Protein AF-A0A378MYM3-F1 (afdb_monomer)

pLDDT: mean 84.26, std 14.97, range [29.44, 97.19]

Foldseek 3Di:
DDPVPDDPVRVVVVVPDDPVRVVCVVPDPDDPDDDDDPVVVVVVVVVVVVVVVVVLVLLLLLVVLPPDPVLCCLQPVDDPVRNVVSCVVSVNDPPPDDFDADDPVLLVLLVVLCVVCVVVDDACSYSVVSVSLSVSCVVSVHRSVNSVVSPDRPPDPPDDD

Secondary structure (DSSP, 8-state):
--TTS--HHHHHHHHT--HHHHHHHHT-SS-S------HHHHHHHHHHHHHHHHHHHHHHHHHHTT--HHHHHHHH---HHHHHHHHHHTT-----SPPPPPPHHHHHHHHHHHHHHGGG-S-TTSHHHHHHHHHHHHHTT--HHHHHHHS--TT------

Radius of gyration: 28.09 Å; Cα contacts (8 Å, |Δi|>4): 90; chains: 1; bounding box: 65×35×79 Å

InterPro domains:
  IPR021364 Protein of unknown function DUF2857 [PF11198] (5-152)

Solvent-accessible surface area (backbone atoms only — not comparable to full-atom values): 9924 Å² total; per-residue (Å²): 115,48,100,85,73,50,41,74,67,5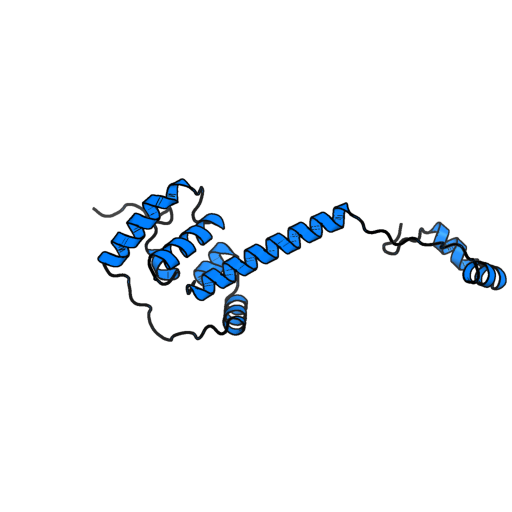5,51,54,52,62,75,69,57,52,72,68,56,50,51,53,61,72,69,44,91,65,80,90,71,81,93,72,82,58,62,71,60,48,52,53,52,49,52,53,54,50,52,55,48,53,55,51,51,52,54,51,51,38,47,76,38,48,43,44,63,69,55,44,28,73,72,68,67,45,48,69,68,58,50,52,54,50,33,60,74,70,69,58,77,82,76,86,68,83,77,80,78,78,50,73,66,55,50,51,53,50,49,53,55,45,67,72,51,56,86,80,58,92,47,72,83,39,72,70,28,49,53,50,44,47,49,48,14,59,77,64,73,42,48,27,50,58,46,61,70,69,49,80,60,100,77,71,77,91,78,86,134

Sequence (161 aa):
MFKNGFSEEQLKAINNLSLDEIMDISNSVVSFAKVEINHETFWKLLAIAQANTQQRQIIDRALLLGASIEMLHQYFGLSTSEVSARRQLLGIEEKMGRKAAASDEESTHIWEIWQKYKQKMESLDSQEGLELLCLIAEEGNMNLTVVWKLVPSGNQNISKK

Mean predicted aligned error: 10.79 Å

Nearest PDB structures (foldseek):
  8jyt-assembly1_C  TM=2.519E-01  e=6.586E+00  synthetic construct

Structure (mmCIF, N/CA/C/O backbone):
data_AF-A0A378MYM3-F1
#
_entry.id   AF-A0A378MYM3-F1
#
loop_
_atom_site.group_PDB
_atom_site.id
_atom_site.type_symbol
_atom_site.label_atom_id
_atom_site.label_alt_id
_atom_site.label_comp_id
_atom_site.label_asym_id
_atom_site.label_entity_id
_atom_site.label_seq_id
_atom_site.pdbx_PDB_ins_code
_atom_site.Cartn_x
_atom_site.Cartn_y
_ato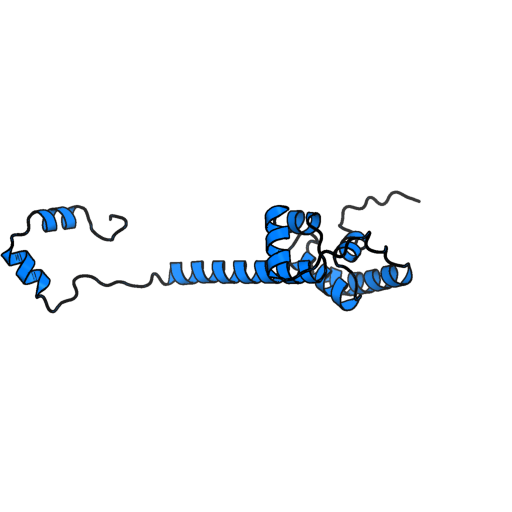m_site.Cartn_z
_atom_site.occupancy
_atom_site.B_iso_or_equiv
_atom_site.auth_seq_id
_atom_site.auth_comp_id
_atom_site.auth_asym_id
_atom_site.auth_atom_id
_atom_site.pdbx_PDB_model_num
ATOM 1 N N . MET A 1 1 ? -12.641 8.152 34.304 1.00 54.09 1 MET A N 1
ATOM 2 C CA . MET A 1 1 ? -13.491 7.077 33.746 1.00 54.09 1 MET A CA 1
ATOM 3 C C . MET A 1 1 ? -12.562 5.986 33.241 1.00 54.09 1 MET A C 1
ATOM 5 O O . MET A 1 1 ? -11.627 6.315 32.518 1.00 54.09 1 MET A O 1
ATOM 9 N N . PHE A 1 2 ? -12.722 4.740 33.692 1.00 58.34 2 PHE A N 1
ATOM 10 C CA . PHE A 1 2 ? -11.854 3.640 33.255 1.00 58.34 2 PHE A CA 1
ATOM 11 C C . PHE A 1 2 ? -12.127 3.289 31.786 1.00 58.34 2 PHE A C 1
ATOM 13 O O . PHE A 1 2 ? -13.201 3.578 31.261 1.00 58.34 2 PHE A O 1
ATOM 20 N N . LYS A 1 3 ? -11.168 2.624 31.129 1.00 52.69 3 LYS A N 1
ATOM 21 C CA . LYS A 1 3 ? -11.224 2.253 29.700 1.00 52.69 3 LYS A CA 1
ATOM 22 C C . LYS A 1 3 ? -12.484 1.451 29.306 1.00 52.69 3 LYS A C 1
ATOM 24 O O . LYS A 1 3 ? -12.855 1.454 28.142 1.00 52.69 3 LYS A O 1
ATOM 29 N N . ASN A 1 4 ? -13.149 0.825 30.282 1.00 61.19 4 ASN A N 1
ATOM 30 C CA . ASN A 1 4 ? -14.355 0.005 30.115 1.00 61.19 4 ASN A CA 1
ATOM 31 C C . ASN A 1 4 ? -15.662 0.710 30.541 1.00 61.19 4 ASN A C 1
ATOM 33 O O . ASN A 1 4 ? -16.685 0.052 30.689 1.00 61.19 4 ASN A O 1
ATOM 37 N N . GLY A 1 5 ? -15.646 2.026 30.772 1.00 70.62 5 GLY A N 1
ATOM 38 C CA . GLY A 1 5 ? -16.865 2.829 30.935 1.00 70.62 5 GLY A CA 1
ATOM 39 C C . GLY A 1 5 ? -17.395 3.017 32.363 1.00 70.62 5 GLY A C 1
ATOM 40 O O . GLY A 1 5 ? -18.250 3.873 32.554 1.00 70.62 5 GLY A O 1
ATOM 41 N N . PHE A 1 6 ? -16.869 2.320 33.376 1.00 75.44 6 PHE A N 1
ATOM 42 C CA . PHE A 1 6 ? -17.239 2.574 34.777 1.00 75.44 6 PHE A CA 1
ATOM 43 C C . PHE A 1 6 ? -16.380 3.680 35.420 1.00 75.44 6 PHE A C 1
ATOM 45 O O . PHE A 1 6 ? -15.191 3.838 35.112 1.00 75.44 6 PHE A O 1
ATOM 52 N N . SER A 1 7 ? -16.976 4.468 36.315 1.00 83.50 7 SER A N 1
ATOM 53 C CA . SER A 1 7 ? -16.285 5.376 37.236 1.00 83.50 7 SER A CA 1
ATOM 54 C C . SER A 1 7 ? -15.875 4.646 38.520 1.00 83.50 7 SER A C 1
ATOM 56 O O . SER A 1 7 ? -16.377 3.568 38.828 1.00 83.50 7 SER A O 1
ATOM 58 N N . GLU A 1 8 ? -14.958 5.226 39.293 1.00 84.19 8 GLU A N 1
ATOM 59 C CA . GLU A 1 8 ? -14.543 4.644 40.577 1.00 84.19 8 GLU A CA 1
ATOM 60 C C . GLU A 1 8 ? -15.699 4.583 41.589 1.00 84.19 8 GLU A C 1
ATOM 62 O O . GLU A 1 8 ? -15.834 3.607 42.323 1.00 84.19 8 GLU A O 1
ATOM 67 N N . GLU A 1 9 ? -16.578 5.585 41.583 1.00 87.00 9 GLU A N 1
ATOM 68 C CA . GLU A 1 9 ? -17.795 5.602 42.400 1.00 87.00 9 GLU A CA 1
ATOM 69 C C . GLU A 1 9 ? -18.767 4.491 41.996 1.00 87.00 9 GLU A C 1
ATOM 71 O O . GLU A 1 9 ? -19.299 3.801 42.862 1.00 87.00 9 GLU A O 1
ATOM 76 N N . GLN A 1 10 ? -18.945 4.257 40.692 1.00 84.00 10 GLN A N 1
ATOM 77 C CA . GLN A 1 10 ? -19.779 3.160 40.195 1.00 84.00 10 GLN A CA 1
ATOM 78 C C . GLN A 1 10 ? -19.210 1.795 40.597 1.00 84.00 10 GLN A C 1
ATOM 80 O O . GLN A 1 10 ? -19.966 0.915 40.994 1.00 84.00 10 GLN A O 1
ATOM 85 N N . LEU A 1 11 ? -17.885 1.617 40.560 1.00 85.69 11 LEU A N 1
ATOM 86 C CA . LEU A 1 11 ? -17.245 0.379 41.016 1.00 85.69 11 LEU A CA 1
ATOM 87 C C . LEU A 1 11 ? -17.403 0.168 42.527 1.00 85.69 11 LEU A C 1
ATOM 89 O O . LEU A 1 11 ? -17.669 -0.950 42.961 1.00 85.69 11 LEU A O 1
ATOM 93 N N . LYS A 1 12 ? -17.288 1.235 43.327 1.00 88.75 12 LYS A N 1
ATOM 94 C CA . LYS A 1 12 ? -17.559 1.191 44.773 1.00 88.75 12 LYS A CA 1
ATOM 95 C C . LYS A 1 12 ? -19.017 0.837 45.066 1.00 88.75 12 LYS A C 1
ATOM 97 O O . LYS A 1 12 ? -19.263 0.045 45.968 1.00 88.75 12 LYS A O 1
ATOM 102 N N . ALA A 1 13 ? -19.962 1.376 44.294 1.00 88.31 13 ALA A N 1
ATOM 103 C CA . ALA A 1 13 ? -21.375 1.028 44.408 1.00 88.31 13 ALA A CA 1
ATOM 104 C C . ALA A 1 13 ? -21.612 -0.453 44.078 1.00 88.31 13 ALA A C 1
ATOM 106 O O . ALA A 1 13 ? -22.217 -1.149 44.883 1.00 88.31 13 ALA A O 1
ATOM 107 N N . ILE A 1 14 ? -21.049 -0.955 42.970 1.00 85.75 14 ILE A N 1
ATOM 108 C CA . ILE A 1 14 ? -21.138 -2.374 42.580 1.00 85.75 14 ILE A CA 1
ATOM 109 C C . ILE A 1 14 ? -20.574 -3.292 43.672 1.00 85.75 14 ILE A C 1
ATOM 111 O O . ILE A 1 14 ? -21.176 -4.313 43.986 1.00 85.75 14 ILE A O 1
ATOM 115 N N . ASN A 1 15 ? -19.438 -2.927 44.272 1.00 90.44 15 ASN A N 1
ATOM 116 C CA . ASN A 1 15 ? -18.789 -3.727 45.313 1.00 90.44 15 ASN A CA 1
ATOM 117 C C . ASN A 1 15 ? -19.605 -3.836 46.613 1.00 90.44 15 ASN A C 1
ATOM 119 O O . ASN A 1 15 ? -19.377 -4.752 47.397 1.00 90.44 15 ASN A O 1
ATOM 123 N N . ASN A 1 16 ? -20.527 -2.903 46.852 1.00 93.06 16 ASN A N 1
ATOM 124 C CA . ASN A 1 16 ? -21.323 -2.840 48.077 1.00 93.06 16 ASN A CA 1
ATOM 125 C C . ASN A 1 16 ? -22.768 -3.337 47.889 1.00 93.06 16 ASN A C 1
ATOM 127 O O . ASN A 1 16 ? -23.554 -3.225 48.826 1.00 93.06 16 ASN A O 1
ATOM 131 N N . LEU A 1 17 ? -23.124 -3.862 46.710 1.00 91.31 17 LEU A N 1
ATOM 132 C CA . LEU A 1 17 ? -24.467 -4.382 46.445 1.00 91.31 17 LEU A CA 1
ATOM 133 C C . LEU A 1 17 ? -24.749 -5.657 47.248 1.00 91.31 17 LEU A C 1
ATOM 135 O O . LEU A 1 17 ? -23.925 -6.574 47.310 1.00 91.31 17 LEU A O 1
ATOM 139 N N . SER A 1 18 ? -25.954 -5.740 47.803 1.00 93.38 18 SER A N 1
ATOM 140 C CA . SER A 1 18 ? -26.515 -6.983 48.328 1.00 93.38 18 SER A CA 1
ATOM 141 C C . SER A 1 18 ? -26.991 -7.908 47.201 1.00 93.38 18 SER A C 1
ATOM 143 O O . SER A 1 18 ? -27.181 -7.495 46.057 1.00 93.38 18 SER A O 1
ATOM 145 N N . LEU A 1 19 ? -27.204 -9.188 47.524 1.00 85.69 19 LEU A N 1
ATOM 146 C CA . LEU A 1 19 ? -27.707 -10.174 46.563 1.00 85.69 19 LEU A CA 1
ATOM 147 C C . LEU A 1 19 ? -29.078 -9.772 45.991 1.00 85.69 19 LEU A C 1
ATOM 149 O O . LEU A 1 19 ? -29.297 -9.920 44.791 1.00 85.69 19 LEU A O 1
ATOM 153 N N . ASP A 1 20 ? -29.969 -9.242 46.831 1.00 90.88 20 ASP A N 1
ATOM 154 C CA . ASP A 1 20 ? -31.313 -8.823 46.421 1.00 90.88 20 ASP A CA 1
ATOM 155 C C . ASP A 1 20 ? -31.241 -7.643 45.439 1.00 90.88 20 ASP A C 1
ATOM 157 O O . ASP A 1 20 ? -31.870 -7.677 44.385 1.00 90.88 20 ASP A O 1
ATOM 161 N N . GLU A 1 21 ? -30.368 -6.663 45.692 1.00 87.81 21 GLU A N 1
ATOM 162 C CA . GLU A 1 21 ? -30.154 -5.532 44.777 1.00 87.81 21 GLU A CA 1
ATOM 163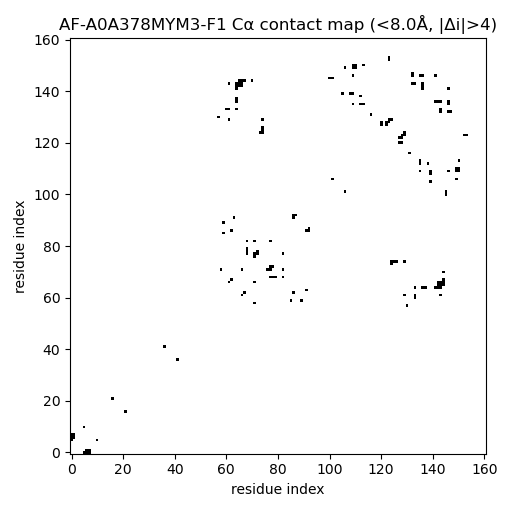 C C . GLU A 1 21 ? -29.523 -5.970 43.444 1.00 87.81 21 GLU A C 1
ATOM 165 O O . GLU A 1 21 ? -29.855 -5.429 42.388 1.00 87.81 21 GLU A O 1
ATOM 170 N N . ILE A 1 22 ? -28.642 -6.978 43.455 1.00 83.38 22 ILE A N 1
ATOM 171 C CA . ILE A 1 22 ? -28.117 -7.580 42.218 1.00 83.38 22 ILE A CA 1
ATOM 172 C C . ILE A 1 22 ? -29.252 -8.243 41.429 1.00 83.38 22 ILE A C 1
ATOM 174 O O . ILE A 1 22 ? -29.328 -8.076 40.208 1.00 83.38 22 ILE A O 1
ATOM 178 N N . MET A 1 23 ? -30.144 -8.971 42.106 1.00 82.31 23 MET A N 1
ATOM 179 C CA . MET A 1 23 ? -31.298 -9.614 41.475 1.00 82.31 23 MET A CA 1
ATOM 180 C C . MET A 1 23 ? -32.259 -8.578 40.884 1.00 82.31 23 MET A C 1
ATOM 182 O O . MET A 1 23 ? -32.691 -8.747 39.741 1.00 82.31 23 MET A O 1
ATOM 186 N N . ASP A 1 24 ? -32.519 -7.481 41.589 1.00 85.06 24 ASP A N 1
ATOM 187 C CA . ASP A 1 24 ? -33.366 -6.382 41.115 1.00 85.06 24 ASP A CA 1
ATOM 188 C C . ASP A 1 24 ? -32.779 -5.695 39.874 1.00 85.06 24 ASP A C 1
ATOM 190 O O . ASP A 1 24 ? -33.487 -5.466 38.889 1.00 85.06 24 ASP A O 1
ATOM 194 N N . ILE A 1 25 ? -31.468 -5.427 39.867 1.00 82.25 25 ILE A N 1
ATOM 195 C CA . ILE A 1 25 ? -30.774 -4.844 38.708 1.00 82.25 25 ILE A CA 1
ATOM 196 C C . ILE A 1 25 ? -30.779 -5.822 37.525 1.00 82.25 25 ILE A C 1
ATOM 198 O O . ILE A 1 25 ? -31.000 -5.403 36.388 1.00 82.25 25 ILE A O 1
ATOM 202 N N . SER A 1 26 ? -30.568 -7.120 37.770 1.00 77.81 26 SER A N 1
ATOM 203 C CA . SER A 1 26 ? -30.521 -8.144 36.716 1.00 77.81 26 SER A CA 1
ATOM 204 C C . SER A 1 26 ? -31.873 -8.392 36.043 1.00 77.81 26 SER A C 1
ATOM 206 O O . SER A 1 26 ? -31.920 -8.687 34.850 1.00 77.81 26 SER A O 1
ATOM 208 N N . ASN A 1 27 ? -32.967 -8.233 36.794 1.00 80.94 27 ASN A N 1
ATOM 209 C CA . ASN A 1 27 ? -34.336 -8.393 36.305 1.00 80.94 27 ASN A CA 1
ATOM 210 C C . ASN A 1 27 ? -34.954 -7.069 35.828 1.00 80.94 27 ASN A C 1
ATOM 212 O O . ASN A 1 27 ? -36.112 -7.039 35.405 1.00 80.94 27 ASN A O 1
ATOM 216 N N . SER A 1 28 ? -34.198 -5.970 35.887 1.00 80.25 28 SER A N 1
ATOM 217 C CA . SER A 1 28 ? -34.651 -4.671 35.412 1.00 80.25 28 SER A CA 1
ATOM 218 C C . SER A 1 28 ? -34.901 -4.696 33.905 1.00 80.25 28 SER A C 1
ATOM 220 O O . SER A 1 28 ? -34.055 -5.091 33.106 1.00 80.25 28 SER A O 1
ATOM 222 N N . VAL A 1 29 ? -36.067 -4.192 33.500 1.00 72.12 29 VAL A N 1
ATOM 223 C CA . VAL A 1 29 ? -36.460 -4.045 32.087 1.00 72.12 29 VAL A CA 1
ATOM 224 C C . VAL A 1 29 ? -35.739 -2.859 31.416 1.00 72.12 29 VAL A C 1
ATOM 226 O O . VAL A 1 29 ? -35.866 -2.641 30.211 1.00 72.12 29 VAL A O 1
ATOM 229 N N . VAL A 1 30 ? -34.989 -2.063 32.188 1.00 74.75 30 VAL A N 1
ATOM 230 C CA . VAL A 1 30 ? -34.300 -0.853 31.725 1.00 74.75 30 VAL A CA 1
ATOM 231 C C . VAL A 1 30 ? -32.833 -1.162 31.433 1.00 74.75 30 VAL A C 1
ATOM 233 O O . VAL A 1 30 ? -32.079 -1.555 32.321 1.00 74.75 30 VAL A O 1
ATOM 236 N N . SER A 1 31 ? -32.402 -0.916 30.193 1.00 67.50 31 SER A N 1
ATOM 237 C CA . SER A 1 31 ? -30.990 -1.031 29.810 1.00 67.50 31 SER A CA 1
ATOM 238 C C . SER A 1 31 ? -30.152 0.015 30.551 1.00 67.50 31 SER A C 1
ATOM 240 O O . SER A 1 31 ? -30.249 1.207 30.264 1.00 67.50 31 SER A O 1
ATOM 242 N N . PHE A 1 32 ? -29.312 -0.422 31.491 1.00 69.50 32 PHE A N 1
ATOM 243 C CA . PHE A 1 32 ? -28.428 0.461 32.267 1.00 69.50 32 PHE A CA 1
ATOM 244 C C . PHE A 1 32 ? -27.123 0.815 31.534 1.00 69.50 32 PHE A C 1
ATOM 246 O O . PHE A 1 32 ? -26.356 1.659 31.994 1.00 69.50 32 PHE A O 1
ATOM 253 N N . ALA A 1 33 ? -26.869 0.186 30.384 1.00 64.19 33 ALA A N 1
ATOM 254 C CA . ALA A 1 33 ? -25.755 0.497 29.503 1.00 64.19 33 ALA A CA 1
ATOM 255 C C . ALA A 1 33 ? -26.258 0.706 28.071 1.00 64.19 33 ALA A C 1
ATOM 257 O O . ALA A 1 33 ? -27.131 -0.018 27.588 1.00 64.19 33 ALA A O 1
ATOM 258 N N . LYS A 1 34 ? -25.687 1.696 27.382 1.00 66.44 34 LYS A N 1
ATOM 259 C CA . LYS A 1 34 ? -25.913 1.948 25.959 1.00 66.44 34 LYS A CA 1
ATOM 260 C C . LYS A 1 34 ? -24.559 1.988 25.265 1.00 66.44 34 LYS A C 1
ATOM 262 O O . LYS A 1 34 ? -23.723 2.829 25.582 1.00 66.44 34 LYS A O 1
ATOM 267 N N . VAL A 1 35 ? -24.335 1.053 24.347 1.00 69.75 35 VAL A N 1
ATOM 268 C CA . VAL A 1 35 ? -23.155 1.068 23.478 1.00 69.75 35 VAL A CA 1
ATOM 269 C C . VAL A 1 35 ? -23.493 1.943 22.279 1.00 69.75 35 VAL A C 1
ATOM 271 O O . VAL A 1 35 ? -24.392 1.620 21.507 1.00 69.75 35 VAL A O 1
ATOM 274 N N . GLU A 1 36 ? -22.793 3.064 22.141 1.00 76.81 36 GLU A N 1
ATOM 275 C CA . GLU A 1 36 ? -22.955 3.988 21.020 1.00 76.81 36 GLU A CA 1
ATOM 276 C C . GLU A 1 36 ? -21.685 4.014 20.168 1.00 76.81 36 GLU A C 1
ATOM 278 O O . GLU A 1 36 ? -20.567 3.913 20.678 1.00 76.81 36 GLU A O 1
ATOM 283 N N . ILE A 1 37 ? -21.851 4.153 18.852 1.00 81.75 37 ILE A N 1
ATOM 284 C CA . ILE A 1 37 ? -20.720 4.330 17.942 1.00 81.75 37 ILE A CA 1
ATOM 285 C C . ILE A 1 37 ? -20.199 5.755 18.114 1.00 81.75 37 ILE A C 1
ATOM 287 O O . ILE A 1 37 ? -20.925 6.725 17.907 1.00 81.75 37 ILE A O 1
ATOM 291 N N . ASN A 1 38 ? -18.908 5.893 18.418 1.00 87.62 38 ASN A N 1
ATOM 292 C CA . ASN A 1 38 ? -18.242 7.183 18.298 1.00 87.62 38 ASN A CA 1
ATOM 293 C C . ASN A 1 38 ? -18.110 7.528 16.805 1.00 87.62 38 ASN A C 1
ATOM 295 O O . ASN A 1 38 ? -17.173 7.090 16.134 1.00 87.62 38 ASN A O 1
ATOM 299 N N . HIS A 1 39 ? -19.077 8.285 16.284 1.00 88.81 39 HIS A N 1
ATOM 300 C CA . HIS A 1 39 ? -19.162 8.620 14.863 1.00 88.81 39 HIS A CA 1
ATOM 301 C C . HIS A 1 39 ? -17.931 9.381 14.355 1.00 88.81 39 HIS A C 1
ATOM 303 O O . HIS A 1 39 ? -17.474 9.126 13.245 1.00 88.81 39 HIS A O 1
ATOM 309 N N . GLU A 1 40 ? -17.340 10.259 15.166 1.00 92.00 40 GLU A N 1
ATOM 310 C CA . GLU A 1 40 ? -16.115 10.974 14.795 1.00 92.00 40 GLU A CA 1
ATOM 311 C C . GLU A 1 40 ? -14.935 10.005 14.611 1.00 92.00 40 GLU A C 1
ATOM 313 O O . GLU A 1 40 ? -14.219 10.053 13.610 1.00 92.00 40 GLU A O 1
ATOM 318 N N . THR A 1 41 ? -14.755 9.079 15.556 1.00 91.94 41 THR A N 1
ATOM 319 C CA . THR A 1 41 ? -13.698 8.061 15.489 1.00 91.94 41 THR A CA 1
ATOM 320 C C . THR A 1 41 ? -13.940 7.096 14.337 1.00 91.94 41 THR A C 1
ATOM 322 O O . THR A 1 41 ? -12.995 6.726 13.645 1.00 91.94 41 THR A O 1
ATOM 325 N N . PHE A 1 42 ? -15.198 6.731 14.081 1.00 91.94 42 PHE A N 1
ATOM 326 C CA . PHE A 1 42 ? -15.575 5.908 12.937 1.00 91.94 42 PHE A CA 1
ATOM 327 C C . PHE A 1 42 ? -15.112 6.532 11.615 1.00 91.94 42 PHE A C 1
ATOM 329 O O . PHE A 1 42 ? -14.422 5.867 10.845 1.00 91.94 42 PHE A O 1
ATOM 336 N N . TRP A 1 43 ? -15.419 7.811 11.368 1.00 95.00 43 TRP A N 1
ATOM 337 C CA . TRP A 1 43 ? -15.015 8.481 10.127 1.00 95.00 43 TRP A CA 1
ATOM 338 C C . TRP A 1 43 ? -13.495 8.591 9.985 1.00 95.00 43 TRP A C 1
ATOM 340 O O . TRP A 1 43 ? -12.970 8.387 8.891 1.00 95.00 43 TRP A O 1
ATOM 350 N N . LYS A 1 44 ? -12.769 8.825 11.085 1.00 95.38 44 LYS A N 1
ATOM 351 C CA . LYS A 1 44 ? -11.295 8.820 11.081 1.00 95.38 44 LYS A CA 1
ATOM 352 C C . LYS A 1 44 ? -10.732 7.444 10.720 1.00 95.38 44 LYS A C 1
ATOM 354 O O . LYS A 1 44 ? -9.859 7.346 9.861 1.00 95.38 44 LYS A O 1
ATOM 359 N N . LEU A 1 45 ? -11.246 6.379 11.337 1.00 93.06 45 LEU A N 1
ATOM 360 C CA . LEU A 1 45 ? -10.830 5.007 11.032 1.00 93.06 45 LEU A CA 1
ATOM 361 C C . LEU A 1 45 ? -11.162 4.622 9.590 1.00 93.06 45 LEU A C 1
ATOM 363 O O . LEU A 1 45 ? -10.349 3.974 8.930 1.00 93.06 45 LEU A O 1
ATOM 367 N N . LEU A 1 46 ? -12.319 5.053 9.084 1.00 94.75 46 LEU A N 1
ATOM 368 C CA . LEU A 1 46 ? -12.707 4.820 7.700 1.00 94.75 46 LEU A CA 1
ATOM 369 C C . LEU A 1 46 ? -11.749 5.515 6.725 1.00 94.75 46 LEU A C 1
ATOM 371 O O . LEU A 1 46 ? -11.300 4.877 5.775 1.00 94.75 46 LEU A O 1
ATOM 375 N N . ALA A 1 47 ? -11.386 6.774 6.984 1.00 95.94 47 ALA A N 1
ATOM 376 C CA . ALA A 1 47 ? -10.431 7.508 6.156 1.00 95.94 47 ALA A CA 1
ATOM 377 C C . ALA A 1 47 ? -9.058 6.813 6.125 1.00 95.94 47 ALA A C 1
ATOM 379 O O . ALA A 1 47 ? -8.483 6.621 5.055 1.00 95.94 47 ALA A O 1
ATOM 380 N N . ILE A 1 48 ? -8.570 6.344 7.280 1.00 95.94 48 ILE A N 1
ATOM 381 C CA . ILE A 1 48 ? -7.324 5.565 7.375 1.00 95.94 48 ILE A CA 1
ATOM 382 C C . ILE A 1 48 ? -7.432 4.263 6.570 1.00 95.94 48 ILE A C 1
ATOM 384 O O . ILE A 1 48 ? -6.522 3.909 5.820 1.00 95.94 48 ILE A O 1
ATOM 388 N N . ALA A 1 49 ? -8.546 3.538 6.690 1.00 94.69 49 ALA A N 1
ATOM 389 C CA . ALA A 1 49 ? -8.757 2.293 5.958 1.00 94.69 49 ALA A CA 1
ATOM 390 C C . ALA A 1 49 ? -8.795 2.509 4.434 1.00 94.69 49 ALA A C 1
ATOM 392 O O . ALA A 1 49 ? -8.246 1.695 3.683 1.00 94.69 49 ALA A O 1
ATOM 393 N N . GLN A 1 50 ? -9.407 3.605 3.981 1.00 94.94 50 GLN A N 1
ATOM 394 C CA . GLN A 1 50 ? -9.458 3.994 2.572 1.00 94.94 50 GLN A CA 1
ATOM 395 C C . GLN A 1 50 ? -8.075 4.386 2.044 1.00 94.94 50 GLN A C 1
ATOM 397 O O . GLN A 1 50 ? -7.653 3.831 1.030 1.00 94.94 50 GLN A O 1
ATOM 402 N N . ALA A 1 51 ? -7.331 5.232 2.762 1.00 93.12 51 ALA A N 1
ATOM 403 C CA . ALA A 1 51 ? -5.961 5.607 2.398 1.00 93.12 51 ALA A CA 1
ATOM 404 C C . ALA A 1 51 ? -5.045 4.373 2.301 1.00 93.12 51 ALA A C 1
ATOM 406 O O . ALA A 1 51 ? -4.373 4.160 1.293 1.00 93.12 51 ALA A O 1
ATOM 407 N N . ASN A 1 52 ? -5.117 3.473 3.288 1.00 93.31 52 ASN A N 1
ATOM 408 C CA . ASN A 1 52 ? -4.377 2.210 3.263 1.00 93.31 52 ASN A CA 1
ATOM 409 C C . ASN A 1 52 ? -4.765 1.326 2.066 1.00 93.31 52 ASN A C 1
ATOM 411 O O . ASN A 1 52 ? -3.942 0.567 1.559 1.00 93.31 52 ASN A O 1
ATOM 415 N N . THR A 1 53 ? -6.023 1.383 1.622 1.00 94.31 53 THR A N 1
ATOM 416 C CA . THR A 1 53 ? -6.492 0.631 0.450 1.00 94.31 53 THR A CA 1
ATOM 417 C C . THR A 1 53 ? -5.935 1.211 -0.841 1.00 94.31 53 THR A C 1
ATOM 419 O O . THR A 1 53 ? -5.434 0.445 -1.661 1.00 94.31 53 THR A O 1
ATOM 422 N N . GLN A 1 54 ? -5.949 2.534 -0.995 1.00 93.12 54 GLN A N 1
ATOM 423 C CA . GLN A 1 54 ? -5.360 3.211 -2.152 1.00 93.12 54 GLN A CA 1
ATOM 424 C C . GLN A 1 54 ? -3.857 2.933 -2.257 1.00 93.12 54 GLN A C 1
ATOM 426 O O . GLN A 1 54 ? -3.386 2.479 -3.298 1.00 93.12 54 GLN A O 1
ATOM 431 N N . GLN A 1 55 ? -3.116 3.079 -1.153 1.00 93.75 55 GLN A N 1
ATOM 432 C CA . GLN A 1 55 ? -1.684 2.774 -1.125 1.00 93.75 55 GLN A CA 1
ATOM 433 C C . GLN A 1 55 ? -1.409 1.319 -1.538 1.00 93.75 55 GLN A C 1
ATOM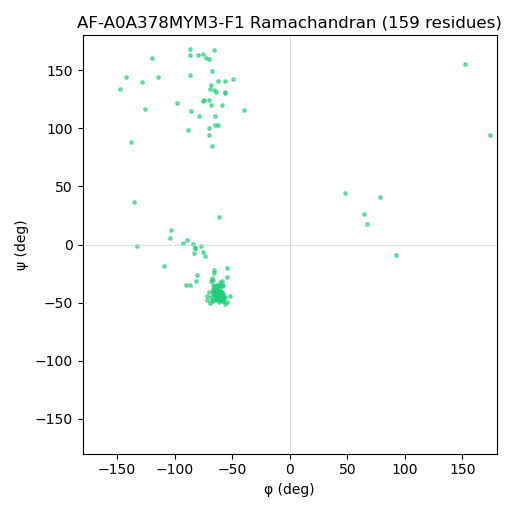 435 O O . GLN A 1 55 ? -0.542 1.051 -2.370 1.00 93.75 55 GLN A O 1
ATOM 440 N N . ARG A 1 56 ? -2.188 0.364 -1.009 1.00 94.69 56 ARG A N 1
ATOM 441 C CA . ARG A 1 56 ? -2.088 -1.056 -1.383 1.00 94.69 56 ARG A CA 1
ATOM 442 C C . ARG A 1 56 ? -2.313 -1.298 -2.875 1.00 94.69 56 ARG A C 1
ATOM 444 O O . ARG A 1 56 ? -1.579 -2.101 -3.447 1.00 94.69 56 ARG A O 1
ATOM 451 N N . GLN A 1 57 ? -3.296 -0.629 -3.478 1.00 95.94 57 GLN A N 1
ATOM 452 C CA . GLN A 1 57 ? -3.615 -0.753 -4.904 1.00 95.94 57 GLN A CA 1
ATOM 453 C C . GLN A 1 57 ? -2.482 -0.228 -5.790 1.00 95.94 57 GLN A C 1
ATOM 455 O O . GLN A 1 57 ? -2.147 -0.855 -6.792 1.00 95.94 57 GLN A O 1
ATOM 460 N N . ILE A 1 58 ? -1.855 0.883 -5.406 1.00 95.81 58 ILE A N 1
ATOM 461 C CA . ILE A 1 58 ? -0.742 1.467 -6.166 1.00 95.81 58 ILE A CA 1
ATOM 462 C C . ILE A 1 58 ? 0.500 0.587 -6.073 1.00 95.81 58 ILE A C 1
ATOM 464 O O . ILE A 1 58 ? 1.154 0.361 -7.088 1.00 95.81 58 ILE A O 1
ATOM 468 N N . ILE A 1 59 ? 0.790 0.028 -4.894 1.00 96.88 59 ILE A N 1
ATOM 469 C CA . ILE A 1 59 ? 1.867 -0.959 -4.730 1.00 96.88 59 ILE A CA 1
ATOM 470 C C . ILE A 1 59 ? 1.632 -2.166 -5.648 1.00 96.88 59 ILE A C 1
ATOM 472 O O . ILE A 1 59 ? 2.557 -2.594 -6.337 1.00 96.88 59 ILE A O 1
ATOM 476 N N . ASP A 1 60 ? 0.405 -2.695 -5.693 1.00 97.19 60 ASP A N 1
ATOM 477 C CA . ASP A 1 60 ? 0.072 -3.854 -6.531 1.00 97.19 60 ASP A CA 1
ATOM 478 C C . ASP A 1 60 ? 0.225 -3.539 -8.015 1.00 97.19 60 ASP A C 1
ATOM 480 O O . ASP A 1 60 ? 0.874 -4.289 -8.745 1.00 97.19 60 ASP A O 1
ATOM 484 N N . ARG A 1 61 ? -0.299 -2.391 -8.452 1.00 97.12 61 ARG A N 1
ATOM 485 C CA . ARG A 1 61 ? -0.142 -1.902 -9.825 1.00 97.12 61 ARG A CA 1
ATOM 486 C C . ARG A 1 61 ? 1.332 -1.746 -10.191 1.00 97.12 61 ARG A C 1
ATOM 488 O O . ARG A 1 61 ? 1.770 -2.268 -11.214 1.00 97.12 61 ARG A O 1
ATOM 495 N N . ALA A 1 62 ? 2.118 -1.093 -9.338 1.00 97.00 62 ALA A N 1
ATOM 496 C CA . ALA A 1 62 ? 3.544 -0.901 -9.560 1.00 97.00 62 ALA A CA 1
ATOM 497 C C . ALA A 1 62 ? 4.284 -2.246 -9.663 1.00 97.00 62 ALA A C 1
ATOM 499 O O . ALA A 1 62 ? 5.124 -2.428 -10.544 1.00 97.00 62 ALA A O 1
ATOM 500 N N . LEU A 1 63 ? 3.950 -3.218 -8.808 1.00 96.25 63 LEU A N 1
ATOM 501 C CA . LEU A 1 63 ? 4.515 -4.567 -8.856 1.00 96.25 63 LEU A CA 1
ATOM 502 C C . LEU A 1 63 ? 4.173 -5.315 -10.142 1.00 96.25 63 LEU A C 1
ATOM 504 O O . LEU A 1 63 ? 5.067 -5.930 -10.722 1.00 96.25 63 LEU A O 1
ATOM 508 N N . LEU A 1 64 ? 2.925 -5.236 -10.604 1.00 95.19 64 LEU A N 1
ATOM 509 C CA . LEU A 1 64 ? 2.484 -5.858 -11.856 1.00 95.19 64 LEU A CA 1
ATOM 510 C C . LEU A 1 64 ? 3.188 -5.249 -13.076 1.00 95.19 64 LEU A C 1
ATOM 512 O O . LEU A 1 64 ? 3.573 -5.972 -13.991 1.00 95.19 64 LEU A O 1
ATOM 516 N N . LEU A 1 65 ? 3.465 -3.942 -13.046 1.00 95.12 65 LEU A N 1
ATOM 517 C CA . LEU A 1 65 ? 4.298 -3.258 -14.046 1.00 95.12 65 LEU A CA 1
ATOM 518 C C . LEU A 1 65 ? 5.806 -3.512 -13.838 1.00 95.12 65 LEU A C 1
ATOM 520 O O . LEU A 1 65 ? 6.664 -3.063 -14.604 1.00 95.12 65 LEU A O 1
ATOM 524 N N . GLY A 1 66 ? 6.148 -4.275 -12.804 1.00 93.81 66 GLY A N 1
ATOM 525 C CA . GLY A 1 66 ? 7.478 -4.765 -12.496 1.00 93.81 66 GLY A CA 1
ATOM 526 C C . GLY A 1 66 ? 8.388 -3.732 -11.848 1.00 93.81 66 GLY A C 1
ATOM 527 O O . GLY A 1 66 ? 9.572 -3.704 -12.185 1.00 93.81 66 GLY A O 1
ATOM 528 N N . ALA A 1 67 ? 7.864 -2.926 -10.923 1.00 94.81 67 ALA A N 1
ATOM 529 C CA . ALA A 1 67 ? 8.647 -2.113 -9.996 1.00 94.81 67 ALA A CA 1
ATOM 530 C C . ALA A 1 67 ? 9.734 -2.939 -9.292 1.00 94.81 67 ALA A C 1
ATOM 532 O O . ALA A 1 67 ? 9.539 -4.106 -8.922 1.00 94.81 67 ALA A O 1
ATOM 533 N N . SER A 1 68 ? 10.892 -2.313 -9.087 1.00 93.00 68 SER A N 1
ATOM 534 C CA . SER A 1 68 ? 11.984 -2.901 -8.319 1.00 93.00 68 SER A CA 1
ATOM 535 C C . SER A 1 68 ? 11.730 -2.756 -6.816 1.00 93.00 68 SER A C 1
ATOM 537 O O . SER A 1 68 ? 10.916 -1.947 -6.375 1.00 93.00 68 SER A O 1
ATOM 539 N N . ILE A 1 69 ? 12.456 -3.544 -6.018 1.00 94.25 69 ILE A N 1
ATOM 540 C CA . ILE A 1 69 ? 12.441 -3.408 -4.553 1.00 94.25 69 ILE A CA 1
ATOM 541 C C . ILE A 1 69 ? 12.926 -2.008 -4.153 1.00 94.25 69 ILE A C 1
ATOM 543 O O . ILE A 1 69 ? 12.327 -1.380 -3.294 1.00 94.25 69 ILE A O 1
ATOM 547 N N . GLU A 1 70 ? 13.950 -1.494 -4.841 1.00 93.94 70 GLU A N 1
ATOM 548 C CA . GLU A 1 70 ? 14.480 -0.138 -4.657 1.00 93.94 70 GLU A CA 1
ATOM 549 C C . GLU A 1 70 ? 13.403 0.941 -4.840 1.00 93.94 70 GLU A C 1
ATOM 551 O O . GLU A 1 70 ? 13.273 1.814 -3.988 1.00 93.94 70 GLU A O 1
ATOM 556 N N . MET A 1 71 ? 12.575 0.841 -5.889 1.00 94.38 71 MET A N 1
ATOM 557 C CA . MET A 1 71 ? 11.461 1.773 -6.096 1.00 94.38 71 MET A CA 1
ATOM 558 C C . MET A 1 71 ? 10.465 1.717 -4.941 1.00 94.38 71 MET A C 1
ATOM 560 O O . MET A 1 71 ? 10.093 2.743 -4.385 1.00 94.38 71 MET A O 1
ATOM 564 N N . LEU A 1 72 ? 10.028 0.516 -4.562 1.00 96.00 72 LEU A N 1
ATOM 565 C CA . LEU A 1 72 ? 9.029 0.359 -3.504 1.00 96.00 72 LEU A CA 1
ATOM 566 C C . LEU A 1 72 ? 9.563 0.768 -2.128 1.00 96.00 72 LEU A C 1
ATOM 568 O O . LEU A 1 72 ? 8.802 1.260 -1.298 1.00 96.00 72 LEU A O 1
ATOM 572 N N . HIS A 1 73 ? 10.866 0.629 -1.905 1.00 95.62 73 HIS A N 1
ATOM 573 C CA . HIS A 1 73 ? 11.529 1.180 -0.735 1.00 95.62 73 HIS A CA 1
ATOM 574 C C . HIS A 1 73 ? 11.556 2.716 -0.776 1.00 95.62 73 HIS A C 1
ATOM 576 O O . HIS A 1 73 ? 11.226 3.346 0.223 1.00 95.62 73 HIS A O 1
ATOM 582 N N . GLN A 1 74 ? 11.888 3.334 -1.915 1.00 93.38 74 GLN A N 1
ATOM 583 C CA . GLN A 1 74 ? 11.905 4.797 -2.043 1.00 93.38 74 GLN A CA 1
ATOM 584 C C . GLN A 1 74 ? 10.517 5.423 -1.844 1.00 93.38 74 GLN A C 1
ATOM 586 O O . GLN A 1 74 ? 10.400 6.399 -1.112 1.00 93.38 74 GLN A O 1
ATOM 591 N N . TYR A 1 75 ? 9.474 4.861 -2.461 1.00 93.88 75 TYR A N 1
ATOM 592 C CA . TYR A 1 75 ? 8.123 5.432 -2.393 1.00 93.88 75 TYR A CA 1
ATOM 593 C C . TYR A 1 75 ? 7.364 5.077 -1.108 1.00 93.88 75 TYR A C 1
ATOM 595 O O . TYR A 1 75 ? 6.537 5.863 -0.656 1.00 93.88 75 TYR A O 1
ATOM 603 N N . PHE A 1 76 ? 7.607 3.898 -0.524 1.00 94.50 76 PHE A N 1
ATOM 604 C CA . PHE A 1 76 ? 6.770 3.371 0.564 1.00 94.50 76 PHE A CA 1
ATOM 605 C C . PHE A 1 76 ? 7.548 2.829 1.769 1.00 94.50 76 PHE A C 1
ATOM 607 O O . PHE A 1 76 ? 6.927 2.361 2.721 1.00 94.50 76 PHE A O 1
ATOM 614 N N . GLY A 1 77 ? 8.883 2.846 1.743 1.00 95.56 77 GLY A N 1
ATOM 615 C CA . GLY A 1 77 ? 9.713 2.293 2.817 1.00 95.56 77 GLY A CA 1
ATOM 616 C C . GLY A 1 77 ? 9.625 0.771 2.958 1.00 95.56 77 GLY A C 1
ATOM 617 O O . GLY A 1 77 ? 9.990 0.241 4.004 1.00 95.56 77 GLY A O 1
ATOM 618 N N . LEU A 1 78 ? 9.131 0.060 1.936 1.00 96.50 78 LEU A N 1
ATOM 619 C CA . LEU A 1 78 ? 8.962 -1.391 2.005 1.00 96.50 78 LEU A CA 1
ATOM 620 C C . LEU A 1 78 ? 10.309 -2.116 2.016 1.00 96.50 78 LEU A C 1
ATOM 622 O O . LEU A 1 78 ? 11.188 -1.865 1.189 1.00 96.50 78 LEU A O 1
ATOM 626 N N . SER A 1 79 ? 10.435 -3.079 2.920 1.00 97.19 79 SER A N 1
ATOM 627 C CA . SER A 1 79 ? 11.560 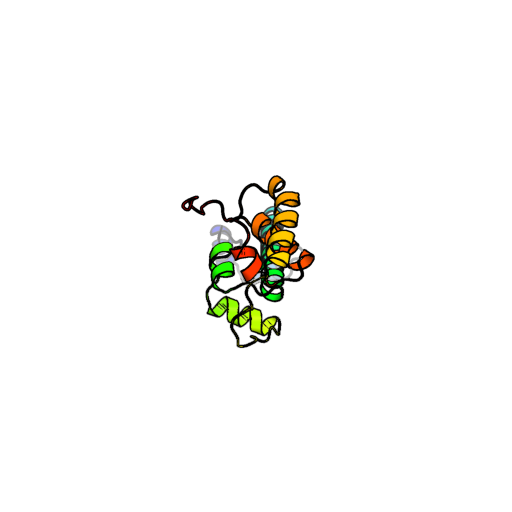-4.006 2.983 1.00 97.19 79 SER A CA 1
ATOM 628 C C . SER A 1 79 ? 11.513 -5.045 1.858 1.00 97.19 79 SER A C 1
ATOM 630 O O . SER A 1 79 ? 10.461 -5.365 1.300 1.00 97.19 79 SER A O 1
ATOM 632 N N . THR A 1 80 ? 12.661 -5.666 1.579 1.00 95.31 80 THR A N 1
ATOM 633 C CA . THR A 1 80 ? 12.773 -6.799 0.645 1.00 95.31 80 THR A CA 1
ATOM 634 C C . THR A 1 80 ? 11.772 -7.910 0.965 1.00 95.31 80 THR A C 1
ATOM 636 O O . THR A 1 80 ? 11.118 -8.420 0.061 1.00 95.31 80 THR A O 1
ATOM 639 N N . SER A 1 81 ? 11.612 -8.271 2.243 1.00 96.81 81 SER A N 1
ATOM 640 C CA . SER A 1 81 ? 10.682 -9.324 2.666 1.00 96.81 81 SER A CA 1
ATOM 641 C C . SER A 1 81 ? 9.222 -8.965 2.406 1.00 96.81 81 SER A C 1
ATOM 643 O O . SER A 1 81 ? 8.461 -9.824 1.962 1.00 96.81 81 SER A O 1
ATOM 645 N N . GLU A 1 82 ? 8.829 -7.710 2.636 1.00 96.81 82 GLU A N 1
ATOM 646 C CA . GLU A 1 82 ? 7.462 -7.247 2.369 1.00 96.81 82 GLU A CA 1
ATOM 647 C C . GLU A 1 82 ? 7.163 -7.258 0.871 1.00 96.81 82 GLU A C 1
ATOM 649 O O . GLU A 1 82 ? 6.102 -7.728 0.457 1.00 96.81 82 GLU A O 1
ATOM 654 N N . VAL A 1 83 ? 8.117 -6.812 0.048 1.00 96.38 83 VAL A N 1
ATOM 655 C CA . VAL A 1 83 ? 7.981 -6.843 -1.412 1.00 96.38 83 VAL A CA 1
ATOM 656 C C . VAL A 1 83 ? 7.876 -8.279 -1.929 1.00 96.38 83 VAL A C 1
ATOM 658 O O . VAL A 1 83 ? 6.983 -8.572 -2.727 1.00 96.38 83 VAL A O 1
ATOM 661 N N . SER A 1 84 ? 8.733 -9.190 -1.462 1.00 94.50 84 SER A N 1
ATOM 662 C CA . SER A 1 84 ? 8.695 -10.600 -1.868 1.00 94.50 84 SER A CA 1
ATOM 663 C C . SER A 1 84 ? 7.382 -11.278 -1.474 1.00 94.50 84 SER A C 1
ATOM 665 O O . SER A 1 84 ? 6.766 -11.945 -2.306 1.00 94.50 84 SER A O 1
ATOM 667 N N . ALA A 1 85 ? 6.904 -11.059 -0.245 1.00 95.69 85 ALA A N 1
ATOM 668 C CA . ALA A 1 85 ? 5.617 -11.587 0.204 1.00 95.69 85 ALA A CA 1
ATOM 669 C C . ALA A 1 85 ? 4.458 -11.052 -0.655 1.00 95.69 85 ALA A C 1
ATOM 671 O O . ALA A 1 85 ? 3.580 -11.809 -1.069 1.00 95.69 85 ALA A O 1
ATOM 672 N N . ARG A 1 86 ? 4.476 -9.754 -0.986 1.00 95.81 86 ARG A N 1
ATOM 673 C CA . ARG A 1 86 ? 3.465 -9.128 -1.847 1.00 95.81 86 ARG A CA 1
ATOM 674 C C . ARG A 1 86 ? 3.476 -9.709 -3.265 1.00 95.81 86 ARG A C 1
ATOM 676 O O . ARG A 1 86 ? 2.413 -10.020 -3.793 1.00 95.81 86 ARG A O 1
ATOM 683 N N . ARG A 1 87 ? 4.654 -9.912 -3.868 1.00 95.44 87 ARG A N 1
ATOM 684 C CA . ARG A 1 87 ? 4.786 -10.557 -5.191 1.00 95.44 87 ARG A CA 1
ATOM 685 C C . ARG A 1 87 ? 4.223 -11.969 -5.201 1.00 95.44 87 ARG A C 1
ATOM 687 O O . ARG A 1 87 ? 3.503 -12.320 -6.132 1.00 95.44 87 ARG A O 1
ATOM 694 N N . GLN A 1 88 ? 4.511 -12.742 -4.156 1.00 94.62 88 GLN A N 1
ATOM 695 C CA . GLN A 1 88 ? 3.978 -14.091 -4.001 1.00 94.62 88 GLN A CA 1
ATOM 696 C C . GLN A 1 88 ? 2.444 -14.083 -3.944 1.00 94.62 88 GLN A C 1
ATOM 698 O O . GLN A 1 88 ? 1.809 -14.884 -4.624 1.00 94.62 88 GLN A O 1
ATOM 703 N N . LEU A 1 89 ? 1.845 -13.152 -3.193 1.00 95.44 89 LEU A N 1
ATOM 704 C CA . LEU A 1 89 ? 0.386 -12.998 -3.124 1.00 95.44 89 LEU A CA 1
ATOM 705 C C . LEU A 1 89 ? -0.242 -12.621 -4.474 1.00 95.44 89 LEU A C 1
ATOM 707 O O . LEU A 1 89 ? -1.350 -13.058 -4.768 1.00 95.44 89 LEU A O 1
ATOM 711 N N . LEU A 1 90 ? 0.459 -11.831 -5.290 1.00 95.00 90 LEU A N 1
ATOM 712 C CA . LEU A 1 90 ? 0.010 -11.432 -6.628 1.00 95.00 90 LEU A CA 1
ATOM 713 C C . LEU A 1 90 ? 0.290 -12.489 -7.711 1.00 95.00 90 LEU A C 1
ATOM 715 O O . LEU A 1 90 ? -0.072 -12.273 -8.865 1.00 95.00 90 LEU A O 1
ATOM 719 N N . GLY A 1 91 ? 0.947 -13.605 -7.374 1.00 94.56 91 GLY A N 1
ATOM 720 C CA . GLY A 1 91 ? 1.334 -14.627 -8.351 1.00 94.56 91 GLY A CA 1
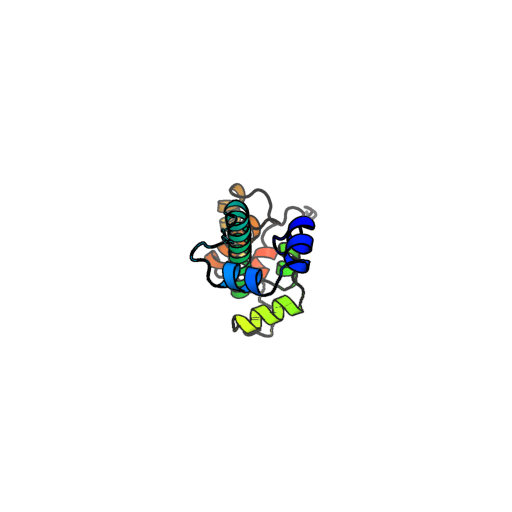ATOM 721 C C . GLY A 1 91 ? 2.352 -14.131 -9.384 1.00 94.56 91 GLY A C 1
ATOM 722 O O . GLY A 1 91 ? 2.388 -14.631 -10.505 1.00 94.56 91 GLY A O 1
ATOM 723 N N . ILE A 1 92 ? 3.161 -13.126 -9.037 1.00 92.31 92 ILE A N 1
ATOM 724 C CA . ILE A 1 92 ? 4.172 -12.573 -9.942 1.00 92.31 92 ILE A CA 1
ATOM 725 C C . ILE A 1 92 ? 5.378 -13.513 -9.957 1.00 92.31 92 ILE A C 1
ATOM 727 O O . ILE A 1 92 ? 6.125 -13.593 -8.982 1.00 92.31 92 ILE A O 1
ATOM 731 N N . GLU A 1 93 ? 5.591 -14.193 -11.081 1.00 81.00 93 GLU A N 1
ATOM 732 C CA . GLU A 1 93 ? 6.801 -14.979 -11.312 1.00 81.00 93 GLU A CA 1
ATOM 733 C C . GLU A 1 93 ? 7.985 -14.054 -11.618 1.00 81.00 93 GLU A C 1
ATOM 735 O O . GLU A 1 93 ? 7.954 -13.245 -12.554 1.00 81.00 93 GLU A O 1
ATOM 740 N N . GLU A 1 94 ? 9.061 -14.166 -10.840 1.00 66.25 94 GLU A N 1
ATOM 741 C CA . GLU A 1 94 ? 10.291 -13.436 -11.130 1.00 66.25 94 GLU A CA 1
ATOM 742 C C . GLU A 1 94 ? 10.949 -14.029 -12.382 1.00 66.25 94 GLU A C 1
ATOM 744 O O . GLU A 1 94 ? 11.625 -15.056 -12.332 1.00 66.25 94 GLU A O 1
ATOM 749 N N . LYS A 1 95 ? 10.767 -13.369 -13.533 1.00 61.31 95 LYS A N 1
ATOM 750 C CA . LYS A 1 95 ? 11.533 -13.692 -14.741 1.00 61.31 95 LYS A CA 1
ATOM 751 C C . LYS A 1 95 ? 13.015 -13.432 -14.463 1.00 61.31 95 LYS A C 1
ATOM 753 O O . LYS A 1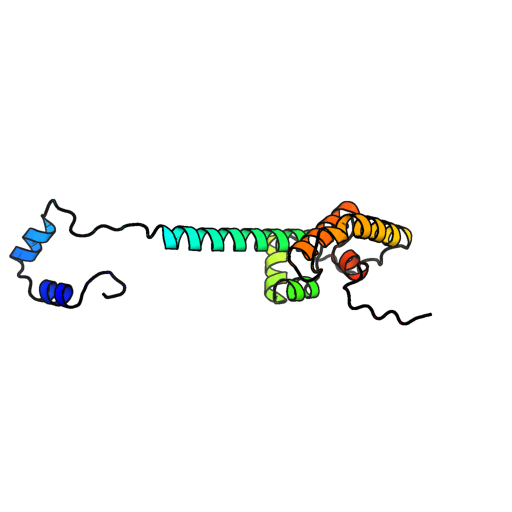 95 ? 13.460 -12.285 -14.459 1.00 61.31 95 LYS A O 1
ATOM 758 N N . MET A 1 96 ? 13.772 -14.503 -14.228 1.00 47.28 96 MET A N 1
ATOM 759 C CA . MET A 1 96 ? 15.228 -14.450 -14.111 1.00 47.28 96 MET A CA 1
ATOM 760 C C . MET A 1 96 ? 15.835 -13.884 -15.400 1.00 47.28 96 MET A C 1
ATOM 762 O O . MET A 1 96 ? 15.676 -14.454 -16.477 1.00 47.28 96 MET A O 1
ATOM 766 N N . GLY A 1 97 ? 16.551 -12.767 -15.285 1.00 60.41 97 GLY A N 1
ATOM 767 C CA . GLY A 1 97 ? 17.267 -12.151 -16.397 1.00 60.41 97 GLY A CA 1
ATOM 768 C C . GLY A 1 97 ? 17.416 -10.643 -16.235 1.00 60.41 97 GLY A C 1
ATOM 769 O O . GLY A 1 97 ? 16.637 -9.981 -15.548 1.00 60.41 97 GLY A O 1
ATOM 770 N N . ARG A 1 98 ? 18.436 -10.073 -16.881 1.00 58.22 98 ARG A N 1
ATOM 771 C CA . ARG A 1 98 ? 18.566 -8.619 -16.987 1.00 58.22 98 ARG A CA 1
ATOM 772 C C . ARG A 1 98 ? 17.432 -8.124 -17.885 1.00 58.22 98 ARG A C 1
ATOM 774 O O . ARG A 1 98 ? 17.345 -8.539 -19.037 1.00 58.22 98 ARG A O 1
ATOM 781 N N . LYS A 1 99 ? 16.565 -7.254 -17.362 1.00 68.62 99 LYS A N 1
ATOM 782 C CA . LYS A 1 99 ? 15.552 -6.576 -18.183 1.00 68.62 99 LYS A CA 1
ATOM 783 C C . LYS A 1 99 ? 16.268 -5.836 -19.316 1.00 68.62 99 LYS A C 1
ATOM 785 O O . LYS A 1 99 ? 17.272 -5.166 -19.053 1.00 68.62 99 LYS A O 1
ATOM 790 N N . ALA A 1 100 ? 15.791 -6.012 -20.548 1.00 69.12 100 ALA A N 1
ATOM 791 C CA . ALA A 1 100 ? 16.354 -5.334 -21.708 1.00 69.12 100 ALA A CA 1
ATOM 792 C C . ALA A 1 100 ? 16.338 -3.816 -21.476 1.00 69.12 100 ALA A C 1
ATOM 794 O O . ALA A 1 100 ? 15.411 -3.285 -20.859 1.00 69.12 100 ALA A O 1
ATOM 795 N N . ALA A 1 101 ? 17.402 -3.138 -21.905 1.00 76.75 101 ALA A N 1
ATOM 796 C CA . ALA A 1 101 ? 17.394 -1.682 -21.950 1.00 76.75 101 ALA A CA 1
ATOM 797 C C . ALA A 1 101 ? 16.388 -1.226 -23.015 1.00 76.75 101 ALA A C 1
ATOM 799 O O . ALA A 1 101 ? 16.200 -1.935 -24.002 1.00 76.75 101 ALA A O 1
ATOM 800 N N . ALA A 1 102 ? 15.768 -0.064 -22.805 1.00 82.81 102 ALA A N 1
ATOM 801 C CA . ALA A 1 102 ? 14.934 0.549 -23.829 1.00 82.81 102 ALA A CA 1
ATOM 802 C C . ALA A 1 102 ? 15.781 0.885 -25.063 1.00 82.81 102 ALA A C 1
ATOM 804 O O . ALA A 1 102 ? 16.923 1.337 -24.938 1.00 82.81 102 ALA A O 1
ATOM 805 N N . SER A 1 103 ? 15.209 0.665 -26.238 1.00 86.00 103 SER A N 1
ATOM 806 C CA . SER A 1 103 ? 15.704 1.177 -27.512 1.00 86.00 103 SER A CA 1
ATOM 807 C C . SER A 1 103 ? 15.607 2.706 -27.572 1.00 86.00 103 SER A C 1
ATOM 809 O O . SER A 1 103 ? 14.942 3.346 -26.748 1.00 86.00 103 SER A O 1
ATOM 811 N N . ASP A 1 104 ? 16.259 3.309 -28.565 1.00 84.88 104 ASP A N 1
ATOM 812 C CA . ASP A 1 104 ? 16.188 4.758 -28.788 1.00 84.88 104 ASP A CA 1
ATOM 813 C C . ASP A 1 104 ? 14.754 5.210 -29.128 1.00 84.88 104 ASP A C 1
ATOM 815 O O . ASP A 1 104 ? 14.303 6.267 -28.679 1.00 84.88 104 ASP A O 1
ATOM 819 N N . GLU A 1 105 ? 14.007 4.380 -29.862 1.00 86.25 105 GLU A N 1
ATOM 820 C CA . GLU A 1 105 ? 12.604 4.618 -30.226 1.00 86.25 105 GLU A CA 1
ATOM 821 C C . GLU A 1 105 ? 11.699 4.591 -28.987 1.00 86.25 105 GLU A C 1
ATOM 823 O O . GLU A 1 105 ? 10.945 5.536 -28.748 1.00 86.25 105 GLU A O 1
ATOM 828 N N . GLU A 1 106 ? 11.833 3.565 -28.142 1.00 86.38 106 GLU A N 1
ATOM 829 C CA . GLU A 1 106 ? 11.108 3.456 -26.868 1.00 86.38 106 GLU A CA 1
ATOM 830 C C . GLU A 1 106 ? 11.455 4.613 -25.921 1.00 86.38 106 GLU A C 1
ATOM 832 O O . GLU A 1 106 ? 10.571 5.207 -25.305 1.00 86.38 106 GLU A O 1
ATOM 837 N N . SER A 1 107 ? 12.733 4.987 -25.836 1.00 86.56 107 SER A N 1
ATOM 838 C CA . SER A 1 107 ? 13.179 6.114 -25.009 1.00 86.56 107 SER A CA 1
ATOM 839 C C . SER A 1 107 ? 12.567 7.437 -25.473 1.00 86.56 107 SER A C 1
ATOM 841 O O . SER A 1 107 ? 12.119 8.235 -24.646 1.00 86.56 107 SER A O 1
ATOM 843 N N . THR A 1 108 ? 12.502 7.655 -26.789 1.00 86.88 108 THR A N 1
ATOM 844 C CA . THR A 1 108 ? 11.870 8.841 -27.386 1.00 86.88 108 THR A CA 1
ATOM 845 C C . THR A 1 108 ? 10.376 8.870 -27.078 1.00 86.88 108 THR A C 1
ATOM 847 O O . THR A 1 108 ? 9.866 9.880 -26.595 1.00 86.88 108 THR A O 1
ATOM 850 N N . HIS A 1 109 ? 9.691 7.743 -27.266 1.00 86.62 109 HIS A N 1
ATOM 851 C CA . HIS A 1 109 ? 8.261 7.627 -27.003 1.00 86.62 109 HIS A CA 1
ATOM 852 C C . HIS A 1 109 ? 7.910 7.925 -25.536 1.00 86.62 109 HIS A C 1
ATOM 854 O O . HIS A 1 109 ? 7.000 8.698 -25.236 1.00 86.62 109 HIS A O 1
ATOM 860 N N . ILE A 1 110 ? 8.686 7.386 -24.597 1.00 89.44 110 ILE A N 1
ATOM 861 C CA . ILE A 1 110 ? 8.509 7.626 -23.159 1.00 89.44 110 ILE A CA 1
ATOM 862 C C . ILE A 1 110 ? 8.733 9.086 -22.797 1.00 89.44 110 ILE A C 1
ATOM 864 O O . ILE A 1 110 ? 8.009 9.640 -21.964 1.00 89.44 110 ILE A O 1
ATOM 868 N N . TRP A 1 111 ? 9.714 9.726 -23.430 1.00 88.69 111 TRP A N 1
ATOM 869 C CA . TRP A 1 111 ? 9.967 11.142 -23.228 1.00 88.69 111 TRP A CA 1
ATOM 870 C C . TRP A 1 111 ? 8.781 12.000 -23.687 1.00 88.69 111 TRP A C 1
ATOM 872 O O . TRP A 1 111 ? 8.388 12.913 -22.962 1.00 88.69 111 TRP A O 1
ATOM 882 N N . GLU A 1 112 ? 8.157 11.686 -24.823 1.00 88.19 112 GLU A N 1
ATOM 883 C CA . GLU A 1 112 ? 6.961 12.387 -25.316 1.00 88.19 112 GLU A CA 1
ATOM 884 C C . GLU A 1 112 ? 5.775 12.266 -24.347 1.00 88.19 112 GLU A C 1
ATOM 886 O O . GLU A 1 112 ? 5.152 13.275 -23.994 1.00 88.19 112 GLU A O 1
ATOM 891 N N . ILE A 1 113 ? 5.501 11.050 -23.857 1.00 88.50 113 ILE A N 1
ATOM 892 C CA . ILE A 1 113 ? 4.441 10.803 -22.868 1.00 88.50 113 ILE A CA 1
ATOM 893 C C . ILE A 1 113 ? 4.742 11.580 -21.576 1.00 88.50 113 ILE A C 1
ATOM 895 O O . ILE A 1 113 ? 3.870 12.265 -21.035 1.00 88.50 113 ILE A O 1
ATOM 899 N N . TRP A 1 114 ? 5.991 11.555 -21.105 1.00 89.19 114 TRP A N 1
ATOM 900 C CA . TRP A 1 114 ? 6.419 12.330 -19.941 1.00 89.19 114 TRP A CA 1
ATOM 901 C C . TRP A 1 114 ? 6.181 13.837 -20.125 1.00 89.19 114 TRP A C 1
ATOM 903 O O . TRP A 1 114 ? 5.580 14.472 -19.255 1.00 89.19 114 TRP A O 1
ATOM 913 N N . GLN A 1 115 ? 6.584 14.423 -21.259 1.00 88.38 115 GLN A N 1
ATOM 914 C CA . GLN A 1 115 ? 6.378 15.854 -21.525 1.00 88.38 115 GLN A CA 1
ATOM 915 C C . GLN A 1 115 ? 4.896 16.249 -21.496 1.00 88.38 115 GLN A C 1
ATOM 917 O O . GLN A 1 115 ? 4.567 17.339 -21.021 1.00 88.38 115 GLN A O 1
ATOM 922 N N . LYS A 1 116 ? 4.007 15.365 -21.964 1.00 87.56 116 LYS A N 1
ATOM 923 C CA . LYS A 1 116 ? 2.555 15.590 -21.997 1.00 87.56 116 LYS A CA 1
ATOM 924 C C . LYS A 1 116 ? 1.937 15.693 -20.601 1.00 87.56 116 LYS A C 1
ATOM 926 O O . LYS A 1 116 ? 1.004 16.472 -20.403 1.00 87.56 116 LYS A O 1
ATOM 931 N N . TYR A 1 117 ? 2.428 14.915 -19.638 1.00 85.25 117 TYR A N 1
ATOM 932 C CA . TYR A 1 117 ? 1.786 14.786 -18.328 1.00 85.25 117 TYR A CA 1
ATOM 933 C C . TYR A 1 117 ? 2.548 15.442 -17.171 1.00 85.25 117 TYR A C 1
ATOM 935 O O . TYR A 1 117 ? 1.919 15.750 -16.159 1.00 85.25 117 TYR A O 1
ATOM 943 N N . LYS A 1 118 ? 3.850 15.737 -17.313 1.00 83.19 118 LYS A N 1
ATOM 944 C CA . LYS A 1 118 ? 4.687 16.292 -16.228 1.00 83.19 118 LYS A CA 1
ATOM 945 C C . LYS A 1 118 ? 4.143 17.574 -15.587 1.00 83.19 118 LYS A C 1
ATOM 947 O O . LYS A 1 118 ? 4.422 17.831 -14.428 1.00 83.19 118 LYS A O 1
ATOM 952 N N . GLN A 1 119 ? 3.370 18.387 -16.316 1.00 82.06 119 GLN A N 1
ATOM 953 C CA . GLN A 1 119 ? 2.812 19.637 -15.776 1.00 82.06 119 GLN A CA 1
ATOM 954 C C . GLN A 1 119 ? 1.660 19.425 -14.784 1.00 82.06 119 GLN A C 1
ATOM 956 O O . GLN A 1 119 ? 1.225 20.377 -14.145 1.00 82.06 119 GLN A O 1
ATOM 961 N N . LYS A 1 120 ? 1.144 18.198 -14.661 1.00 76.75 120 LYS A N 1
ATOM 962 C CA . LYS A 1 120 ? 0.030 17.868 -13.762 1.00 76.75 120 LYS A CA 1
ATOM 963 C C . LYS A 1 120 ? 0.480 17.458 -12.359 1.00 76.75 120 LYS A C 1
ATOM 965 O O . LYS A 1 120 ? -0.359 17.041 -11.569 1.00 76.75 120 LYS A O 1
ATOM 970 N N . MET A 1 121 ? 1.776 17.513 -12.068 1.00 82.00 121 MET A N 1
ATOM 971 C CA . MET A 1 121 ? 2.335 16.959 -10.844 1.00 82.00 121 MET A CA 1
ATOM 972 C C . MET A 1 121 ? 3.458 17.847 -10.293 1.00 82.00 121 MET A C 1
ATOM 974 O O . MET A 1 121 ? 4.202 18.472 -11.046 1.00 82.00 121 MET A O 1
ATOM 978 N N . GLU A 1 122 ? 3.535 17.917 -8.962 1.00 78.06 122 GLU A N 1
ATOM 979 C CA . GLU A 1 122 ? 4.469 18.783 -8.234 1.00 78.06 122 GLU A CA 1
ATOM 980 C C . GLU A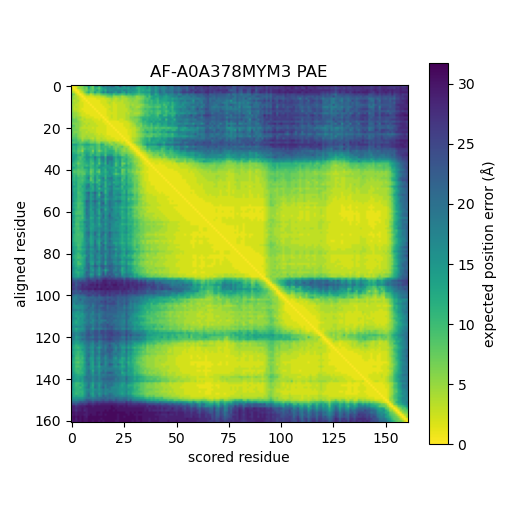 1 122 ? 5.819 18.109 -7.939 1.00 78.06 122 GLU A C 1
ATOM 982 O O . GLU A 1 122 ? 6.850 18.778 -7.965 1.00 78.06 122 GLU A O 1
ATOM 987 N N . SER A 1 123 ? 5.840 16.797 -7.666 1.00 86.19 123 SER A N 1
ATOM 988 C CA . SER A 1 123 ? 7.060 16.059 -7.307 1.00 86.19 123 SER A CA 1
ATOM 989 C C . SER A 1 123 ? 7.053 14.607 -7.787 1.00 86.19 123 SER A C 1
ATOM 991 O O . SER A 1 123 ? 6.094 13.876 -7.558 1.00 86.19 123 SER A O 1
ATOM 993 N N . LEU A 1 124 ? 8.164 14.154 -8.387 1.00 86.81 124 LEU A N 1
ATOM 994 C CA . LEU A 1 124 ? 8.347 12.756 -8.812 1.00 86.81 124 LEU A CA 1
ATOM 995 C C . LEU A 1 124 ? 8.404 11.768 -7.655 1.00 86.81 124 LEU A C 1
ATOM 997 O O . LEU A 1 124 ? 8.047 10.607 -7.844 1.00 86.81 124 LEU A O 1
ATOM 1001 N N . ASP A 1 125 ? 8.781 12.233 -6.470 1.00 87.88 125 ASP A N 1
ATOM 1002 C CA . ASP A 1 125 ? 8.863 11.403 -5.272 1.00 87.88 125 ASP A CA 1
ATOM 1003 C C . ASP A 1 125 ? 7.508 11.261 -4.554 1.00 87.88 125 ASP A C 1
ATOM 1005 O O . ASP A 1 125 ? 7.424 10.591 -3.528 1.00 87.88 125 ASP A O 1
ATOM 1009 N N . SER A 1 126 ? 6.436 11.872 -5.075 1.00 89.31 126 SER A N 1
ATOM 1010 C CA . SER A 1 126 ? 5.088 11.739 -4.515 1.00 89.31 126 SER A CA 1
ATOM 1011 C C . SER A 1 126 ? 4.337 10.518 -5.064 1.00 89.31 126 SER A C 1
ATOM 1013 O O . SER A 1 126 ? 4.733 9.896 -6.056 1.00 89.31 126 SER A O 1
ATOM 1015 N N . GLN A 1 127 ? 3.205 10.187 -4.436 1.00 88.19 127 GLN A N 1
ATOM 1016 C CA . GLN A 1 127 ? 2.313 9.127 -4.909 1.00 88.19 127 GLN A CA 1
ATOM 1017 C C . GLN A 1 127 ? 1.793 9.423 -6.325 1.00 88.19 127 GLN A C 1
ATOM 1019 O O . GLN A 1 127 ? 1.784 8.534 -7.174 1.00 88.19 127 GLN A O 1
ATOM 1024 N N . GLU A 1 128 ? 1.441 10.677 -6.606 1.00 89.19 128 GLU A N 1
ATOM 1025 C CA . GLU A 1 128 ? 1.020 11.147 -7.930 1.00 89.19 128 GLU A CA 1
ATOM 1026 C C . GLU A 1 128 ? 2.134 10.952 -8.969 1.00 89.19 128 GLU A C 1
ATOM 1028 O O . GLU A 1 128 ? 1.872 10.618 -10.126 1.00 89.19 128 GLU A O 1
ATOM 1033 N N . GLY A 1 129 ? 3.395 11.103 -8.554 1.00 91.06 129 GLY A N 1
ATOM 1034 C CA . GLY A 1 129 ? 4.548 10.799 -9.391 1.00 91.06 129 GLY A CA 1
ATOM 1035 C C . GLY A 1 129 ? 4.674 9.333 -9.752 1.00 91.06 129 GLY A C 1
ATOM 1036 O O . GLY A 1 129 ? 4.865 9.005 -10.925 1.00 91.06 129 GLY A O 1
ATOM 1037 N N . LEU A 1 130 ? 4.500 8.445 -8.777 1.00 93.44 130 LEU A N 1
ATOM 1038 C CA . LEU A 1 130 ? 4.474 7.012 -9.043 1.00 93.44 130 LEU A CA 1
ATOM 1039 C C . LEU A 1 130 ? 3.294 6.619 -9.941 1.00 93.44 130 LEU A C 1
ATOM 1041 O O . LEU A 1 130 ? 3.464 5.805 -10.849 1.00 93.44 130 LEU A O 1
ATOM 1045 N N . GLU A 1 131 ? 2.113 7.195 -9.722 1.00 93.25 131 GLU A N 1
ATOM 1046 C CA . GLU A 1 131 ? 0.938 6.959 -10.566 1.00 93.25 131 GLU A CA 1
ATOM 1047 C C . GLU A 1 131 ? 1.184 7.384 -12.016 1.00 93.25 131 GLU A C 1
ATOM 1049 O O . GLU A 1 131 ? 0.801 6.657 -12.939 1.00 93.25 131 GLU A O 1
ATOM 1054 N N . LEU A 1 132 ? 1.875 8.509 -12.223 1.00 92.31 132 LEU A N 1
ATOM 1055 C CA . LEU A 1 132 ? 2.290 8.960 -13.546 1.00 92.31 132 LEU A CA 1
ATOM 1056 C C . LEU A 1 132 ? 3.318 8.012 -14.179 1.00 92.31 132 LEU A C 1
ATOM 1058 O O . LEU A 1 132 ? 3.188 7.662 -15.349 1.00 92.31 132 LEU A O 1
ATOM 1062 N N . LEU A 1 133 ? 4.315 7.545 -13.427 1.00 94.06 133 LEU A N 1
ATOM 1063 C CA . LEU A 1 133 ? 5.269 6.553 -13.933 1.00 94.06 133 LEU A CA 1
ATOM 1064 C C . LEU A 1 133 ? 4.571 5.243 -14.325 1.00 94.06 133 LEU A C 1
ATOM 1066 O O . LEU A 1 133 ? 4.908 4.659 -15.354 1.00 94.06 133 LEU A O 1
ATOM 1070 N N . CYS A 1 134 ? 3.577 4.805 -13.545 1.00 94.88 134 CYS A N 1
ATOM 1071 C CA . CYS A 1 134 ? 2.750 3.645 -13.880 1.00 94.88 134 CYS A CA 1
ATOM 1072 C C . CYS A 1 134 ? 1.956 3.878 -15.170 1.00 94.88 134 CYS A C 1
ATOM 1074 O O . CYS A 1 134 ? 1.944 3.008 -16.034 1.00 94.88 134 CYS A O 1
ATOM 1076 N N . LEU A 1 135 ? 1.351 5.060 -15.331 1.00 93.88 135 LEU A N 1
ATOM 1077 C CA . LEU A 1 135 ? 0.645 5.437 -16.558 1.00 93.88 135 LEU A CA 1
ATOM 1078 C C . LEU A 1 135 ? 1.578 5.404 -17.776 1.00 93.88 135 LEU A C 1
ATOM 1080 O O . LEU A 1 135 ? 1.226 4.842 -18.805 1.00 93.88 135 LEU A O 1
ATOM 1084 N N . ILE A 1 136 ? 2.781 5.966 -17.653 1.00 93.00 136 ILE A N 1
ATOM 1085 C CA . ILE A 1 136 ? 3.776 5.978 -18.733 1.00 93.00 136 ILE A CA 1
ATOM 1086 C C . ILE A 1 136 ? 4.232 4.551 -19.075 1.00 93.00 136 ILE A C 1
ATOM 1088 O O . ILE A 1 136 ? 4.405 4.226 -20.247 1.00 93.00 136 ILE A O 1
ATOM 1092 N N . ALA A 1 137 ? 4.414 3.689 -18.071 1.00 93.75 137 ALA A N 1
ATOM 1093 C CA . ALA A 1 137 ? 4.763 2.284 -18.274 1.00 93.75 137 ALA A CA 1
ATOM 1094 C C . ALA A 1 137 ? 3.661 1.502 -18.999 1.00 93.75 137 ALA A C 1
ATOM 1096 O O . ALA A 1 137 ? 3.968 0.680 -19.858 1.00 93.75 137 ALA A O 1
ATOM 1097 N N . GLU A 1 138 ? 2.396 1.781 -18.692 1.00 94.06 138 GLU A N 1
ATOM 1098 C CA . GLU A 1 138 ? 1.244 1.191 -19.378 1.00 94.06 138 GLU A CA 1
ATOM 1099 C C . GLU A 1 138 ? 1.113 1.699 -20.817 1.00 94.06 138 GLU A C 1
ATOM 1101 O O . GLU A 1 138 ? 1.025 0.886 -21.734 1.00 94.06 138 GLU A O 1
ATOM 1106 N N . GLU A 1 139 ? 1.146 3.021 -21.029 1.00 91.81 139 GLU A N 1
ATOM 1107 C CA . GLU A 1 139 ? 1.039 3.624 -22.367 1.00 91.81 139 GLU A CA 1
ATOM 1108 C C . GLU A 1 139 ? 2.209 3.201 -23.269 1.00 91.81 139 GLU A C 1
ATOM 1110 O O . GLU A 1 139 ? 2.000 2.875 -24.435 1.00 91.81 139 GLU A O 1
ATOM 1115 N N . GLY A 1 140 ? 3.428 3.145 -22.724 1.00 87.75 140 GLY A N 1
ATOM 1116 C CA . GLY A 1 140 ? 4.620 2.705 -23.448 1.00 87.75 140 GLY A CA 1
ATOM 1117 C C . GLY A 1 140 ? 4.803 1.186 -23.515 1.00 87.75 140 GLY A C 1
ATOM 1118 O O . GLY A 1 140 ? 5.770 0.732 -24.120 1.00 87.75 140 GLY A O 1
ATOM 1119 N N . ASN A 1 141 ? 3.925 0.397 -22.881 1.00 89.00 141 ASN A N 1
ATOM 1120 C CA . ASN A 1 141 ? 4.049 -1.059 -22.737 1.00 89.00 141 ASN A CA 1
ATOM 1121 C C . ASN A 1 141 ? 5.452 -1.508 -22.269 1.00 89.00 141 ASN A C 1
ATOM 1123 O O . ASN A 1 141 ? 6.046 -2.455 -22.790 1.00 89.00 141 ASN A O 1
ATOM 1127 N N . MET A 1 142 ? 6.001 -0.802 -21.280 1.00 88.75 142 MET A N 1
ATOM 1128 C CA . MET A 1 142 ? 7.348 -1.031 -20.773 1.00 88.75 142 MET A CA 1
ATOM 1129 C C . MET A 1 142 ? 7.358 -1.398 -19.299 1.00 88.75 142 MET A C 1
ATOM 1131 O O . MET A 1 142 ? 6.452 -1.101 -18.525 1.00 88.75 142 MET A O 1
ATOM 1135 N N . ASN A 1 143 ? 8.464 -1.998 -18.871 1.00 92.69 143 ASN A N 1
ATOM 1136 C CA . ASN A 1 143 ? 8.678 -2.237 -17.460 1.00 92.69 143 ASN A CA 1
ATOM 1137 C C . ASN A 1 143 ? 8.830 -0.919 -16.678 1.00 92.69 143 ASN A C 1
ATOM 1139 O O . ASN A 1 143 ? 9.653 -0.071 -17.027 1.00 92.69 143 ASN A O 1
ATOM 1143 N N . LEU A 1 144 ? 8.130 -0.804 -15.552 1.00 93.94 144 LEU A N 1
ATOM 1144 C CA . LEU A 1 144 ? 8.116 0.397 -14.718 1.00 93.94 144 LEU A CA 1
ATOM 1145 C C . LEU A 1 144 ? 9.506 0.814 -14.216 1.00 93.94 144 LEU A C 1
ATOM 1147 O O . LEU A 1 144 ? 9.806 2.002 -14.156 1.00 93.94 144 LEU A O 1
ATOM 1151 N N . THR A 1 145 ? 10.402 -0.137 -13.922 1.00 92.62 145 THR A N 1
ATOM 1152 C CA . THR A 1 145 ? 11.789 0.193 -13.542 1.00 92.62 145 THR A CA 1
ATOM 1153 C C . THR A 1 145 ? 12.579 0.822 -14.690 1.00 92.62 145 THR A C 1
ATOM 1155 O O . THR A 1 145 ? 13.488 1.607 -14.438 1.00 92.62 145 THR A O 1
ATOM 1158 N N . VAL A 1 146 ? 12.273 0.476 -15.943 1.00 90.88 146 VAL A N 1
ATOM 1159 C CA . VAL A 1 146 ? 12.919 1.086 -17.116 1.00 90.88 146 VAL A CA 1
ATOM 1160 C C . VAL A 1 146 ? 12.428 2.520 -17.273 1.00 90.88 146 VAL A C 1
ATOM 1162 O O . VAL A 1 146 ? 13.251 3.428 -17.350 1.00 90.88 146 VAL A O 1
ATOM 1165 N N . VAL A 1 147 ? 11.111 2.736 -17.204 1.00 92.31 147 VAL A N 1
ATOM 1166 C CA . VAL A 1 147 ? 10.505 4.079 -17.238 1.00 92.3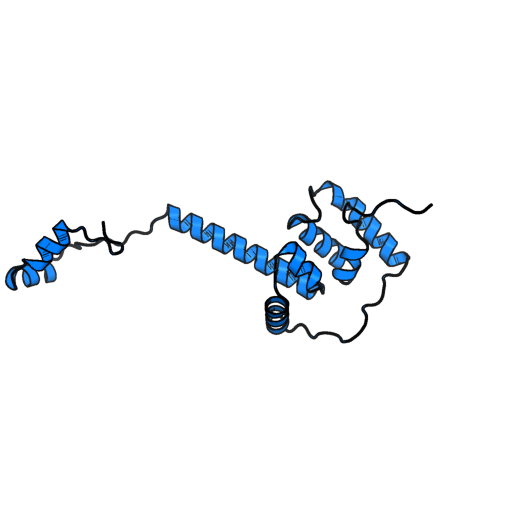1 147 VAL A CA 1
ATOM 1167 C C . VAL A 1 147 ? 11.091 4.979 -16.158 1.00 92.31 147 VAL A C 1
ATOM 1169 O O . VAL A 1 147 ? 11.549 6.078 -16.452 1.00 92.31 147 VAL A O 1
ATOM 1172 N N . TRP A 1 148 ? 11.147 4.493 -14.919 1.00 92.56 148 TRP A N 1
ATOM 1173 C CA . TRP A 1 148 ? 11.674 5.247 -13.785 1.00 92.56 148 TRP A CA 1
ATOM 1174 C C . TRP A 1 148 ? 13.131 5.695 -13.961 1.00 92.56 148 TRP A C 1
ATOM 1176 O O . TRP A 1 148 ? 13.510 6.754 -13.474 1.00 92.56 148 TRP A O 1
ATOM 1186 N N . LYS A 1 149 ? 13.944 4.919 -14.687 1.00 89.44 149 LYS A N 1
ATOM 1187 C CA . LYS A 1 149 ? 15.340 5.271 -14.991 1.00 89.44 149 LYS A CA 1
ATOM 1188 C C . LYS A 1 149 ? 15.487 6.251 -16.154 1.00 89.44 149 LYS A C 1
ATOM 1190 O O . LYS A 1 149 ? 16.504 6.935 -16.226 1.00 89.44 149 LYS A O 1
ATOM 1195 N N . LEU A 1 150 ? 14.525 6.272 -17.074 1.00 87.62 150 LEU A N 1
ATOM 1196 C CA . LEU A 1 150 ? 14.530 7.137 -18.258 1.00 87.62 150 LEU A CA 1
ATOM 1197 C C . LEU A 1 150 ? 13.922 8.507 -17.977 1.00 87.62 150 LEU A C 1
ATOM 1199 O O . LEU A 1 150 ? 14.362 9.510 -18.538 1.00 87.62 150 LEU A O 1
ATOM 1203 N N . VAL A 1 151 ? 12.905 8.555 -17.117 1.00 86.88 151 VAL A N 1
ATOM 1204 C CA . VAL A 1 151 ? 12.302 9.814 -16.696 1.00 86.88 151 VAL A CA 1
ATOM 1205 C C . VAL A 1 151 ? 13.303 10.544 -15.800 1.00 86.88 151 VAL A C 1
ATOM 1207 O O . VAL A 1 151 ? 13.753 9.973 -14.805 1.00 86.88 151 VAL A O 1
ATOM 1210 N N . PRO A 1 152 ? 13.673 11.796 -16.122 1.00 74.06 152 PRO A N 1
ATOM 1211 C CA . PRO A 1 152 ? 14.588 12.556 -15.292 1.00 74.06 152 PRO A CA 1
ATOM 1212 C C . PRO A 1 152 ? 13.928 12.825 -13.938 1.00 74.06 152 PRO A C 1
ATOM 1214 O O . PRO A 1 152 ? 13.088 13.714 -13.798 1.00 74.06 152 PRO A O 1
ATOM 1217 N N . SER A 1 153 ? 14.338 12.069 -12.922 1.00 59.72 153 SER A N 1
ATOM 1218 C CA . SER A 1 153 ? 14.268 12.520 -11.539 1.00 59.72 153 SER A CA 1
ATOM 1219 C C . SER A 1 153 ? 15.052 13.828 -11.475 1.00 59.72 153 SER A C 1
ATOM 1221 O O . SER A 1 153 ? 16.149 13.912 -12.026 1.00 59.72 153 SER A O 1
ATOM 1223 N N . GLY A 1 154 ? 14.472 14.882 -10.895 1.00 52.47 154 GLY A N 1
ATOM 1224 C CA . GLY A 1 154 ? 14.952 16.273 -10.953 1.00 52.47 154 GLY A CA 1
ATOM 1225 C C . GLY A 1 154 ? 16.342 16.562 -10.358 1.00 52.47 154 GLY A C 1
ATOM 1226 O O . GLY A 1 154 ? 16.608 17.695 -9.989 1.00 52.47 154 GLY A O 1
ATOM 1227 N N . ASN A 1 155 ? 17.225 15.566 -10.273 1.00 37.22 155 ASN A N 1
ATOM 1228 C CA . ASN A 1 155 ? 18.616 15.627 -9.837 1.00 37.22 155 ASN A CA 1
ATOM 1229 C C . ASN A 1 155 ? 19.569 14.838 -10.761 1.00 37.22 155 ASN A C 1
ATOM 1231 O O . ASN A 1 155 ? 20.551 14.253 -10.306 1.00 37.22 155 ASN A O 1
ATOM 1235 N N . GLN A 1 156 ? 19.337 14.836 -12.076 1.00 37.88 156 GLN A N 1
ATOM 1236 C CA . GLN A 1 156 ? 20.414 14.510 -13.012 1.00 37.88 156 GLN A CA 1
ATOM 1237 C C . GLN A 1 156 ? 21.169 15.784 -13.376 1.00 37.88 156 GLN A C 1
ATOM 1239 O O . GLN A 1 156 ? 20.738 16.577 -14.211 1.00 37.88 156 GLN A O 1
ATOM 1244 N N . ASN A 1 157 ? 22.304 15.968 -12.694 1.00 29.44 157 ASN A N 1
ATOM 1245 C CA . ASN A 1 157 ? 23.354 16.901 -13.072 1.00 29.44 157 ASN A CA 1
ATOM 1246 C C . ASN A 1 157 ? 23.545 16.866 -14.588 1.00 29.44 157 ASN A C 1
ATOM 1248 O O . ASN A 1 157 ? 23.986 15.865 -15.157 1.00 29.44 157 ASN A O 1
ATOM 1252 N N . ILE A 1 158 ? 23.251 17.999 -15.216 1.00 39.22 158 ILE A N 1
ATOM 1253 C CA . ILE A 1 158 ? 23.645 18.308 -16.579 1.00 39.22 158 ILE A CA 1
ATOM 1254 C C . ILE A 1 158 ? 25.167 18.442 -16.547 1.00 39.22 158 ILE A C 1
ATOM 1256 O O . ILE A 1 158 ? 25.727 19.518 -16.364 1.00 39.22 158 ILE A O 1
ATOM 1260 N N . SER A 1 159 ? 25.863 17.321 -16.659 1.00 35.19 159 SER A N 1
ATOM 1261 C CA . SER A 1 159 ? 27.276 17.319 -16.985 1.00 35.19 159 SER A CA 1
ATOM 1262 C C . SER A 1 159 ? 27.519 16.214 -17.990 1.00 35.19 159 SER A C 1
ATOM 1264 O O . SER A 1 159 ? 27.772 15.064 -17.634 1.00 35.19 159 SER A O 1
ATOM 1266 N N . LYS A 1 160 ? 27.356 16.590 -19.261 1.00 35.34 160 LYS A N 1
ATOM 1267 C CA . LYS A 1 160 ? 28.300 16.328 -20.356 1.00 35.34 160 LYS A CA 1
ATOM 1268 C C . LYS A 1 160 ? 27.694 16.780 -21.687 1.00 35.34 160 LYS A C 1
ATOM 1270 O O . LYS A 1 160 ? 27.021 16.006 -22.362 1.00 35.34 160 LYS A O 1
ATOM 1275 N N . LYS A 1 161 ? 28.007 18.008 -22.087 1.00 32.31 161 LYS A N 1
ATOM 1276 C CA . LYS A 1 161 ? 28.911 18.285 -23.211 1.00 32.31 161 LYS A CA 1
ATOM 1277 C C . LYS A 1 161 ? 29.264 19.763 -23.235 1.00 32.31 161 LYS A C 1
ATOM 1279 O O . LYS A 1 161 ? 28.352 20.573 -22.982 1.00 32.31 161 LYS A O 1
#

Organism: Mannheimia haemolytica (NCBI:txid75985)